Protein AF-A0A6V7KU45-F1 (afdb_monomer)

Organism: NCBI:txid1563983

Mean predicted aligned error: 15.0 Å

Solvent-accessible surface area (backbone atoms only — not comparable to full-atom values): 8700 Å² total; per-residue (Å²): 113,47,74,54,80,94,68,25,30,38,38,69,45,82,46,69,47,96,77,41,29,55,30,39,32,36,22,37,78,39,65,92,66,68,37,32,36,28,37,57,49,32,78,54,80,72,40,79,59,38,73,55,72,45,77,41,66,47,41,44,41,39,65,83,59,58,53,66,49,76,45,65,54,66,65,60,50,53,52,46,30,74,70,52,81,65,79,45,77,44,71,43,74,48,56,51,68,69,58,48,47,47,63,76,49,59,57,82,61,77,54,72,59,72,66,57,57,54,51,48,53,50,52,53,54,52,51,51,52,52,53,50,51,52,51,53,52,52,52,49,52,50,51,52,53,51,52,60,63,73,69,60,131

Nearest PDB structures (foldseek):
  6leg-assembly1_D  TM=4.278E-01  e=8.233E-01  Escherichia coli
  1e5c-assembly1_A  TM=5.387E-01  e=5.369E+00  Cellulomonas fimi
  1e07-assembly1_A  TM=4.168E-01  e=3.818E+00  Homo sapiens

Sequence (153 aa):
RLSYGNVTHVNISVTVNEDNRAILGVALDHSDSDYYGCDAGCLDSPVPLSQTYTNFPVKLTQPLTAILYITSDHQHMQDLRNALHVHAVDEAPAHDHHLMALHKHGHQLGGLPTLFWVSICFLIVIFHMFLCKLIFTEYRDHQDRQRGRYMKP

Secondary structure (DSSP, 8-state):
-EEETTTEEEEEEEEE-TTS-EEEEEEEEE-SS--EEEETTT-SPPEEP-SSPEEEE-EEEES---SEEEES-HHHHHHHHHH----EEEEPPPPPHHHHHHHHTTTTT-SS-HHHHHHHHHHHHHHHHHHHHHHHHHHHHHHHHHHHHHT--

pLDDT: mean 78.95, std 13.47, range [47.53, 96.38]

Structure (mmCIF, N/CA/C/O backbone):
data_AF-A0A6V7KU45-F1
#
_entry.id   AF-A0A6V7KU45-F1
#
l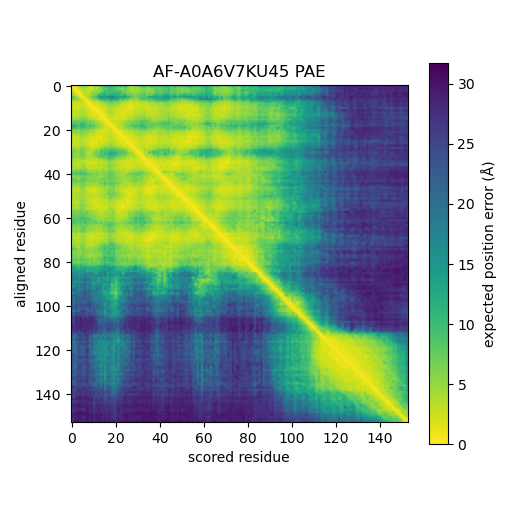oop_
_atom_site.group_PDB
_atom_site.id
_atom_site.type_symbol
_atom_site.label_atom_id
_atom_site.label_alt_id
_atom_site.label_comp_id
_atom_site.label_asym_id
_atom_site.label_entity_id
_atom_site.label_seq_id
_atom_site.pdbx_PDB_ins_code
_atom_site.Cartn_x
_atom_site.Cartn_y
_atom_site.Cartn_z
_atom_site.occupancy
_atom_site.B_iso_or_equiv
_atom_site.auth_seq_id
_atom_site.auth_comp_id
_atom_site.auth_asym_id
_atom_site.auth_atom_id
_atom_site.pdbx_PDB_model_num
ATOM 1 N N . ARG A 1 1 ? 0.475 9.993 -7.104 1.00 70.50 1 ARG A N 1
ATOM 2 C CA . ARG A 1 1 ? 1.323 10.444 -8.231 1.00 70.50 1 ARG A CA 1
ATOM 3 C C . ARG A 1 1 ? 2.728 10.690 -7.710 1.00 70.50 1 ARG A C 1
ATOM 5 O O . ARG A 1 1 ? 2.889 11.478 -6.788 1.00 70.50 1 ARG A O 1
ATOM 12 N N . LEU A 1 2 ? 3.702 9.974 -8.254 1.00 81.00 2 LEU A N 1
ATOM 13 C CA . LEU A 1 2 ? 5.124 10.144 -7.986 1.00 81.00 2 LEU A CA 1
ATOM 14 C C . LEU A 1 2 ? 5.749 10.850 -9.190 1.00 81.00 2 LEU A C 1
ATOM 16 O O . LEU A 1 2 ? 5.418 10.528 -10.330 1.00 81.00 2 LEU A O 1
ATOM 20 N N . SER A 1 3 ? 6.624 11.816 -8.939 1.00 81.81 3 SER A N 1
ATOM 21 C CA . SER A 1 3 ? 7.432 12.441 -9.987 1.00 81.81 3 SER A CA 1
ATOM 22 C C . SER A 1 3 ? 8.803 11.778 -9.994 1.00 81.81 3 SER A C 1
ATOM 24 O O . SER A 1 3 ? 9.483 11.765 -8.968 1.00 81.81 3 SER A O 1
ATOM 26 N N . TYR A 1 4 ? 9.181 11.203 -11.130 1.00 78.31 4 TYR A N 1
ATOM 27 C CA . TYR A 1 4 ? 10.480 10.587 -11.355 1.00 78.31 4 TYR A CA 1
ATOM 28 C C . TYR A 1 4 ? 11.290 11.493 -12.286 1.00 78.31 4 TYR A C 1
ATOM 30 O O . TYR A 1 4 ? 10.969 11.661 -13.461 1.00 78.31 4 TYR A O 1
ATOM 38 N N . GLY A 1 5 ? 12.317 12.139 -11.736 1.00 74.25 5 GLY A N 1
ATOM 39 C CA . GLY A 1 5 ? 13.028 13.201 -12.442 1.00 74.25 5 GLY A CA 1
ATOM 40 C C . GLY A 1 5 ? 12.145 14.431 -12.681 1.00 74.25 5 GLY A C 1
ATOM 41 O O . GLY A 1 5 ? 11.265 14.745 -11.879 1.00 74.25 5 GLY A O 1
ATOM 42 N N . ASN A 1 6 ? 12.409 15.146 -13.776 1.00 71.81 6 ASN A N 1
ATOM 43 C CA . ASN A 1 6 ? 11.769 16.434 -14.065 1.00 71.81 6 ASN A CA 1
ATOM 44 C C . ASN A 1 6 ? 10.524 16.322 -14.965 1.00 71.81 6 ASN A C 1
ATOM 46 O O . ASN A 1 6 ? 9.762 17.278 -15.064 1.00 71.81 6 ASN A O 1
ATOM 50 N N . VAL A 1 7 ? 10.334 15.181 -15.643 1.00 80.62 7 VAL A N 1
ATOM 51 C CA . VAL A 1 7 ? 9.370 15.043 -16.755 1.00 80.62 7 VAL A CA 1
ATOM 52 C C . VAL A 1 7 ? 8.455 13.826 -16.601 1.00 80.62 7 VAL A C 1
ATOM 54 O O . VAL A 1 7 ? 7.318 13.847 -17.081 1.00 80.62 7 VAL A O 1
ATOM 57 N N . THR A 1 8 ? 8.917 12.778 -15.914 1.00 84.81 8 THR A N 1
ATOM 58 C CA . THR A 1 8 ? 8.166 11.528 -15.804 1.00 84.81 8 THR A CA 1
ATOM 59 C C . THR A 1 8 ? 7.266 11.532 -14.577 1.00 84.81 8 THR A C 1
ATOM 61 O O . THR A 1 8 ? 7.695 11.779 -13.448 1.00 84.81 8 THR A O 1
ATOM 64 N N . HIS A 1 9 ? 5.994 11.215 -14.790 1.00 89.56 9 HIS A N 1
ATOM 65 C CA . HIS A 1 9 ? 5.003 11.078 -13.737 1.00 89.56 9 HIS A CA 1
ATOM 66 C C . HIS A 1 9 ? 4.422 9.674 -13.736 1.00 89.56 9 HIS A C 1
ATOM 68 O O . HIS A 1 9 ? 3.840 9.223 -14.720 1.00 89.56 9 HIS A O 1
ATOM 74 N N . VAL A 1 10 ? 4.534 9.011 -12.591 1.00 90.12 10 VAL A N 1
ATOM 75 C CA . VAL A 1 10 ? 4.027 7.658 -12.381 1.00 90.12 10 VAL A CA 1
ATOM 76 C C . VAL A 1 10 ? 2.838 7.721 -11.435 1.00 90.12 10 VAL A C 1
ATOM 78 O O . VAL A 1 10 ? 2.888 8.339 -10.364 1.00 90.12 10 VAL A O 1
ATOM 81 N N . ASN A 1 11 ? 1.745 7.076 -11.815 1.00 92.19 11 ASN A N 1
ATOM 82 C CA . ASN A 1 11 ? 0.605 6.870 -10.948 1.00 92.19 11 ASN A CA 1
ATOM 83 C C . ASN A 1 11 ? 0.628 5.448 -10.397 1.00 92.19 11 ASN A C 1
ATOM 85 O O . ASN A 1 11 ? 0.742 4.485 -11.149 1.00 92.19 11 ASN A O 1
ATOM 89 N N . ILE A 1 12 ? 0.528 5.332 -9.076 1.00 90.44 12 ILE A N 1
ATOM 90 C CA . ILE A 1 12 ? 0.548 4.051 -8.376 1.00 90.44 12 ILE A CA 1
ATOM 91 C C . ILE A 1 12 ? -0.694 3.997 -7.503 1.00 90.44 12 ILE A C 1
ATOM 93 O O . ILE A 1 12 ? -0.923 4.888 -6.684 1.00 90.44 12 ILE A O 1
ATOM 97 N N . SER A 1 13 ? -1.491 2.956 -7.694 1.00 90.94 13 SER A N 1
ATOM 98 C CA . SER A 1 13 ? -2.671 2.648 -6.897 1.00 90.94 13 SER A CA 1
ATOM 99 C C . SER A 1 13 ? -2.482 1.301 -6.223 1.00 90.94 13 SER A C 1
ATOM 101 O O . SER A 1 13 ? -2.121 0.332 -6.883 1.00 90.94 13 SER A O 1
ATOM 103 N N . VAL A 1 14 ? -2.772 1.217 -4.930 1.00 89.12 14 VAL A N 1
ATOM 104 C CA . VAL A 1 14 ? -2.803 -0.060 -4.213 1.00 89.12 14 VAL A CA 1
ATOM 105 C C . VAL A 1 14 ? -4.261 -0.456 -4.050 1.00 89.12 14 VAL A C 1
ATOM 107 O O . VAL A 1 14 ? -5.049 0.298 -3.481 1.00 89.12 14 VAL A O 1
ATOM 110 N N . THR A 1 15 ? -4.623 -1.621 -4.573 1.00 87.75 15 THR A N 1
ATOM 111 C CA . THR A 1 15 ? -5.969 -2.187 -4.449 1.00 87.75 15 THR A CA 1
ATOM 112 C C . THR A 1 15 ? -5.887 -3.570 -3.828 1.00 87.75 15 THR A C 1
ATOM 114 O O . THR A 1 15 ? -4.832 -4.198 -3.819 1.00 87.75 15 THR A O 1
ATOM 117 N N . VAL A 1 16 ? -6.990 -4.027 -3.252 1.00 84.94 16 VAL A N 1
ATOM 118 C CA . VAL A 1 16 ? -7.096 -5.372 -2.690 1.00 84.94 16 VAL A CA 1
ATOM 119 C C . VAL A 1 16 ? -8.017 -6.172 -3.599 1.00 84.94 16 VAL A C 1
ATOM 121 O O . VAL A 1 16 ? -9.126 -5.718 -3.878 1.00 84.94 16 VAL A O 1
ATOM 124 N N . ASN A 1 17 ? -7.542 -7.321 -4.073 1.00 81.38 17 ASN A N 1
ATOM 125 C CA . ASN A 1 17 ? -8.313 -8.212 -4.934 1.00 81.38 17 ASN A CA 1
ATOM 126 C C . ASN A 1 17 ? -9.384 -8.988 -4.151 1.00 81.38 17 ASN A C 1
ATOM 128 O O . ASN A 1 17 ? -9.388 -8.983 -2.920 1.00 81.38 17 ASN A O 1
ATOM 132 N N . GLU A 1 18 ? -10.243 -9.714 -4.867 1.00 79.69 18 GLU A N 1
ATOM 133 C CA . GLU A 1 18 ? -11.259 -10.614 -4.300 1.00 79.69 18 GLU A CA 1
ATOM 134 C C . GLU A 1 18 ? -10.659 -11.659 -3.342 1.00 79.69 18 GLU A C 1
ATOM 136 O O . GLU A 1 18 ? -11.261 -11.971 -2.318 1.00 79.69 18 GLU A O 1
ATOM 141 N N . ASP A 1 19 ? -9.424 -12.100 -3.601 1.00 78.31 19 ASP A N 1
ATOM 142 C CA . ASP A 1 19 ? -8.674 -13.037 -2.750 1.00 78.31 19 ASP A CA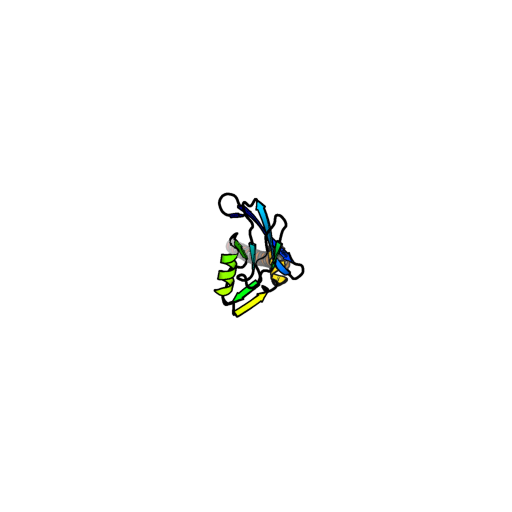 1
ATOM 143 C C . ASP A 1 19 ? -8.019 -12.387 -1.521 1.00 78.31 19 ASP A C 1
ATOM 145 O O . ASP A 1 19 ? -7.123 -12.969 -0.907 1.00 78.31 19 ASP A O 1
ATOM 149 N N . ASN A 1 20 ? -8.393 -11.155 -1.164 1.00 74.94 20 ASN A N 1
ATOM 150 C CA . ASN A 1 20 ? -7.796 -10.425 -0.044 1.00 74.94 20 ASN A CA 1
ATOM 151 C C . ASN A 1 20 ? -6.272 -10.191 -0.178 1.00 74.94 20 ASN A C 1
ATOM 153 O O . ASN A 1 20 ? -5.554 -10.003 0.812 1.00 74.94 20 ASN A O 1
ATOM 157 N N . ARG A 1 21 ? -5.762 -10.160 -1.411 1.00 80.06 21 ARG A N 1
ATOM 158 C CA . ARG A 1 21 ? -4.349 -9.893 -1.713 1.00 80.06 21 ARG A CA 1
ATOM 159 C C . ARG A 1 21 ? -4.159 -8.480 -2.231 1.00 80.06 21 ARG A C 1
ATOM 161 O O . ARG A 1 21 ? -4.987 -7.972 -2.984 1.00 80.06 21 ARG A O 1
ATOM 168 N N . ALA A 1 22 ? -3.065 -7.847 -1.827 1.00 84.81 22 ALA A N 1
ATOM 169 C CA . ALA A 1 22 ? -2.714 -6.521 -2.307 1.00 84.81 22 ALA A CA 1
ATOM 170 C C . ALA A 1 22 ? -2.139 -6.599 -3.731 1.00 84.81 22 ALA A C 1
ATOM 172 O O . ALA A 1 22 ? -1.258 -7.410 -4.017 1.00 84.81 22 ALA A O 1
ATOM 173 N N . ILE A 1 23 ? -2.634 -5.727 -4.604 1.00 89.12 23 ILE A N 1
ATOM 174 C CA . ILE A 1 23 ? -2.191 -5.542 -5.985 1.00 89.12 23 ILE A CA 1
ATOM 175 C C . ILE A 1 23 ? -1.769 -4.084 -6.159 1.00 89.12 23 ILE A C 1
ATOM 177 O O . ILE A 1 23 ? -2.491 -3.163 -5.760 1.00 89.12 23 ILE A O 1
ATOM 181 N N . LEU A 1 24 ? -0.610 -3.867 -6.779 1.00 90.94 24 LEU A N 1
ATOM 182 C CA . LEU A 1 24 ? -0.151 -2.547 -7.197 1.00 90.94 24 LEU A CA 1
ATOM 183 C C . LEU A 1 24 ? -0.505 -2.336 -8.665 1.00 90.94 24 LEU A C 1
ATOM 185 O O . LEU A 1 24 ? 0.046 -2.993 -9.539 1.00 90.94 24 LEU A O 1
ATOM 189 N N . GLY A 1 25 ? -1.388 -1.385 -8.934 1.00 92.25 25 GLY A N 1
ATOM 190 C CA . GLY A 1 25 ? -1.617 -0.854 -10.271 1.00 92.25 25 GLY A CA 1
ATOM 191 C C . GLY A 1 25 ? -0.650 0.291 -10.547 1.00 92.25 25 GLY A C 1
ATOM 192 O O . GLY A 1 25 ? -0.595 1.251 -9.777 1.00 92.25 25 GLY A O 1
ATOM 193 N N . VAL A 1 26 ? 0.086 0.212 -11.651 1.00 93.44 26 VAL A N 1
ATOM 194 C CA . VAL A 1 26 ? 1.066 1.219 -12.075 1.00 93.44 26 VAL A CA 1
ATOM 195 C C . VAL A 1 26 ? 0.715 1.712 -13.472 1.00 93.44 26 VAL A C 1
ATOM 197 O O . VAL A 1 26 ? 0.534 0.905 -14.379 1.00 93.44 26 VAL A O 1
ATOM 200 N N . ALA A 1 27 ? 0.644 3.026 -13.654 1.00 92.94 27 ALA A N 1
ATOM 201 C CA . ALA A 1 27 ? 0.445 3.665 -14.952 1.00 92.94 27 ALA A CA 1
ATOM 202 C C . ALA A 1 27 ? 1.401 4.852 -15.114 1.00 92.94 27 ALA A C 1
ATOM 204 O O . ALA A 1 27 ? 1.680 5.572 -14.152 1.00 92.94 27 ALA A O 1
ATOM 205 N N . LEU A 1 28 ? 1.887 5.076 -16.331 1.00 92.00 28 LEU A N 1
ATOM 206 C CA . LEU A 1 28 ? 2.634 6.277 -16.696 1.00 92.00 28 LEU A CA 1
ATOM 207 C C . LEU A 1 28 ? 1.648 7.362 -17.112 1.00 92.00 28 LEU A C 1
ATOM 209 O O . LEU A 1 28 ? 0.865 7.172 -18.027 1.00 92.00 28 LEU A O 1
ATOM 213 N N . ASP A 1 29 ? 1.678 8.507 -16.451 1.00 86.44 29 ASP A N 1
ATOM 214 C CA . ASP A 1 29 ? 0.828 9.640 -16.828 1.00 86.44 29 ASP A CA 1
ATOM 215 C C . ASP A 1 29 ? 1.503 10.454 -17.944 1.00 86.44 29 ASP A C 1
ATOM 217 O O . ASP A 1 29 ? 0.918 10.767 -18.975 1.00 86.44 29 ASP A O 1
ATOM 221 N N . HIS A 1 30 ? 2.798 10.717 -17.776 1.00 83.19 30 HIS A N 1
ATOM 222 C CA . HIS A 1 30 ? 3.647 11.352 -18.776 1.00 83.19 30 HIS A CA 1
ATOM 223 C C . HIS A 1 30 ? 5.051 10.760 -18.656 1.00 83.19 30 HIS A C 1
ATOM 225 O O . HIS A 1 30 ? 5.543 10.616 -17.535 1.00 83.19 30 HIS A O 1
ATOM 231 N N . SER A 1 31 ? 5.691 10.415 -19.771 1.00 83.75 31 SER A N 1
ATOM 232 C CA . SER A 1 31 ? 7.066 9.908 -19.799 1.00 83.75 31 SER A CA 1
ATOM 233 C C . SER A 1 31 ? 7.810 10.422 -21.029 1.00 83.75 31 SER A C 1
ATOM 235 O O . SER A 1 31 ? 7.214 10.678 -22.072 1.00 83.75 31 SER A O 1
ATOM 237 N N . ASP A 1 32 ? 9.120 10.603 -20.887 1.00 85.81 32 ASP A N 1
ATOM 238 C CA . ASP A 1 32 ? 10.040 10.981 -21.969 1.00 85.81 32 ASP A CA 1
ATOM 239 C C . ASP A 1 32 ? 10.685 9.766 -22.664 1.00 85.81 32 ASP A C 1
ATOM 241 O O . ASP A 1 32 ? 11.329 9.903 -23.703 1.00 85.81 32 ASP A O 1
ATOM 245 N N . SER A 1 33 ? 10.519 8.584 -22.074 1.00 85.94 33 SER A N 1
ATOM 246 C CA . SER A 1 33 ? 11.163 7.330 -22.445 1.00 85.94 33 SER A CA 1
ATOM 247 C C . SER A 1 33 ? 10.274 6.135 -22.088 1.00 85.94 33 SER A C 1
ATOM 249 O O . SER A 1 33 ? 9.257 6.280 -21.395 1.00 85.94 33 SER A O 1
ATOM 251 N N . ASP A 1 34 ? 10.655 4.956 -22.579 1.00 89.31 34 ASP A N 1
ATOM 252 C CA . ASP A 1 34 ? 10.013 3.693 -22.226 1.00 89.31 34 ASP A CA 1
ATOM 253 C C . ASP A 1 34 ? 10.461 3.258 -20.828 1.00 89.31 34 ASP A C 1
ATOM 255 O O . ASP A 1 34 ? 11.657 3.146 -20.552 1.00 89.31 34 ASP A O 1
ATOM 259 N N . TYR A 1 35 ? 9.497 3.000 -19.945 1.00 90.88 35 TYR A N 1
ATOM 260 C CA . TYR A 1 35 ? 9.754 2.500 -18.596 1.00 90.88 35 TYR A CA 1
ATOM 261 C C . TYR A 1 35 ? 9.300 1.057 -18.460 1.00 90.88 35 TYR A C 1
ATOM 263 O O . TYR A 1 35 ? 8.291 0.641 -19.028 1.00 90.88 35 TYR A O 1
ATOM 271 N N . TYR A 1 36 ? 10.015 0.320 -17.625 1.00 91.62 36 TYR A N 1
ATOM 272 C CA . TYR A 1 36 ? 9.746 -1.070 -17.312 1.00 91.62 36 TYR A CA 1
ATOM 273 C C . TYR A 1 36 ? 9.516 -1.210 -15.814 1.00 91.62 36 TYR A C 1
ATOM 275 O O . TYR A 1 36 ? 10.086 -0.464 -15.013 1.00 91.62 36 TYR A O 1
ATOM 283 N N . GLY A 1 37 ? 8.659 -2.157 -15.445 1.00 91.62 37 GLY A N 1
ATOM 284 C CA . GLY A 1 37 ? 8.314 -2.496 -14.071 1.00 91.62 37 GLY A CA 1
ATOM 285 C C . GLY A 1 37 ? 8.523 -3.983 -13.801 1.00 91.62 37 GLY A C 1
ATOM 286 O O . GLY A 1 37 ? 8.271 -4.813 -14.672 1.00 91.62 37 GLY A O 1
ATOM 287 N N . CYS A 1 38 ? 8.968 -4.326 -12.597 1.00 88.88 38 CYS A N 1
ATOM 288 C CA . CYS A 1 38 ? 9.041 -5.710 -12.131 1.00 88.88 38 CYS A CA 1
ATOM 289 C C . CYS A 1 38 ? 8.726 -5.787 -10.627 1.00 88.88 38 CYS A C 1
ATOM 291 O O . CYS A 1 38 ? 9.013 -4.853 -9.871 1.00 88.88 38 CYS A O 1
ATOM 293 N N . ASP A 1 39 ? 8.164 -6.903 -10.182 1.00 89.38 39 ASP A N 1
ATOM 294 C CA . ASP A 1 39 ? 7.929 -7.244 -8.778 1.00 89.38 39 ASP A CA 1
ATOM 295 C C . ASP A 1 39 ? 8.996 -8.219 -8.242 1.00 89.38 39 ASP A C 1
ATOM 297 O O . ASP A 1 39 ? 9.823 -8.743 -8.991 1.00 89.38 39 ASP A O 1
ATOM 301 N N . ALA A 1 40 ? 9.011 -8.434 -6.920 1.00 83.44 40 ALA A N 1
ATOM 302 C CA . ALA A 1 40 ? 9.830 -9.456 -6.245 1.00 83.44 40 ALA A CA 1
ATOM 303 C C . ALA A 1 40 ? 11.330 -9.469 -6.616 1.00 83.44 40 ALA A C 1
ATOM 305 O O . ALA A 1 40 ? 11.939 -10.531 -6.726 1.00 83.44 40 ALA A O 1
ATOM 306 N N . GLY A 1 41 ? 11.934 -8.297 -6.838 1.00 80.06 41 GLY A N 1
ATOM 307 C CA . GLY A 1 41 ? 13.347 -8.203 -7.226 1.00 80.06 41 GLY A CA 1
ATOM 308 C C . GLY A 1 41 ? 13.651 -8.600 -8.680 1.00 80.06 41 GLY A C 1
ATOM 309 O O . GLY A 1 41 ? 14.776 -8.999 -8.959 1.00 80.06 41 GLY A O 1
ATOM 310 N N . CYS A 1 42 ? 12.685 -8.479 -9.601 1.00 84.50 42 CYS A N 1
ATOM 311 C CA . CYS A 1 42 ? 12.831 -8.807 -11.031 1.00 84.50 42 CYS A CA 1
ATOM 312 C C . CYS A 1 42 ? 13.142 -10.288 -11.313 1.00 84.50 42 CYS A C 1
ATOM 314 O O . CYS A 1 42 ? 13.896 -10.610 -12.233 1.00 84.50 42 CYS A O 1
ATOM 316 N N . LEU A 1 43 ? 12.567 -11.212 -10.539 1.00 79.12 43 LEU A N 1
ATOM 317 C CA . LEU A 1 43 ? 12.677 -12.646 -10.841 1.00 79.12 43 LEU A CA 1
ATOM 318 C C . LEU A 1 43 ? 11.995 -13.008 -12.163 1.00 79.12 43 LEU A C 1
ATOM 320 O O . LEU A 1 43 ? 12.540 -13.788 -12.955 1.00 79.12 43 LEU A O 1
ATOM 324 N N . ASP A 1 44 ? 10.838 -12.390 -12.393 1.00 82.06 44 ASP A N 1
ATOM 325 C CA . ASP A 1 44 ? 10.096 -12.421 -13.644 1.00 82.06 44 ASP A CA 1
ATOM 326 C C . ASP A 1 44 ? 10.627 -11.347 -14.608 1.00 82.06 44 ASP A C 1
ATOM 328 O O . ASP A 1 44 ? 11.242 -10.355 -14.202 1.00 82.06 44 ASP A O 1
ATOM 332 N N . SER A 1 45 ? 10.425 -11.557 -15.911 1.00 83.50 45 SER A N 1
ATOM 333 C CA . SER A 1 45 ? 10.899 -10.615 -16.929 1.00 83.50 45 SER A CA 1
ATOM 334 C C . SER A 1 45 ? 10.261 -9.229 -16.750 1.00 83.50 45 SER A C 1
ATOM 336 O O . SER A 1 45 ? 9.058 -9.157 -16.489 1.00 83.50 45 SER A O 1
ATOM 338 N N . PRO A 1 46 ? 11.023 -8.133 -16.945 1.00 88.38 46 PRO A N 1
ATOM 339 C CA . PRO A 1 46 ? 10.484 -6.781 -16.868 1.00 88.38 46 PRO A CA 1
ATOM 340 C C . PRO A 1 46 ? 9.291 -6.581 -17.805 1.00 88.38 46 PRO A C 1
ATOM 342 O O . PRO A 1 46 ? 9.326 -6.979 -18.972 1.00 88.38 46 PRO A O 1
ATOM 345 N N . VAL A 1 47 ? 8.244 -5.933 -17.300 1.00 91.06 47 VAL A N 1
ATOM 346 C CA . VAL A 1 47 ? 7.021 -5.639 -18.050 1.00 91.06 47 VAL A CA 1
ATOM 347 C C . VAL A 1 47 ? 7.044 -4.172 -18.486 1.00 91.06 47 VAL A C 1
ATOM 349 O O . VAL A 1 47 ? 7.262 -3.302 -17.638 1.00 91.06 47 VAL A O 1
ATOM 352 N N . PRO A 1 48 ? 6.825 -3.857 -19.776 1.00 91.62 48 PRO A N 1
ATOM 353 C CA . PRO A 1 48 ? 6.757 -2.474 -20.235 1.00 91.62 48 PRO A CA 1
ATOM 354 C C . PRO A 1 48 ? 5.532 -1.769 -19.645 1.00 91.62 48 PRO A C 1
ATOM 356 O O . PRO A 1 48 ? 4.419 -2.297 -19.663 1.00 91.62 48 PRO A O 1
ATOM 359 N N . LEU A 1 49 ? 5.741 -0.563 -19.129 1.00 91.94 49 LEU A N 1
ATOM 360 C CA . LEU A 1 49 ? 4.690 0.273 -18.564 1.00 91.94 49 LEU A CA 1
ATOM 361 C C . LEU A 1 49 ? 4.086 1.171 -19.645 1.00 91.94 49 LEU A C 1
ATOM 363 O O . LEU A 1 49 ? 4.758 1.610 -20.575 1.00 91.94 49 LEU A O 1
ATOM 367 N N . SER A 1 50 ? 2.799 1.474 -19.502 1.00 91.31 50 SER A N 1
ATOM 368 C CA . SER A 1 50 ? 2.063 2.338 -20.425 1.00 91.31 50 SER A CA 1
ATOM 369 C C . SER A 1 50 ? 1.157 3.300 -19.658 1.00 91.31 50 SER A C 1
ATOM 371 O O . SER A 1 50 ? 1.128 3.297 -18.427 1.00 91.31 50 SER A O 1
ATOM 373 N N . GLN A 1 51 ? 0.378 4.103 -20.384 1.00 90.69 51 GLN A N 1
ATOM 374 C CA . GLN A 1 51 ? -0.667 4.943 -19.788 1.00 90.69 51 GLN A CA 1
ATOM 375 C C . GLN A 1 51 ? -1.824 4.137 -19.182 1.00 90.69 51 GLN A C 1
ATOM 377 O O . GLN A 1 51 ? -2.620 4.668 -18.411 1.00 90.69 51 GLN A O 1
ATOM 382 N N . THR A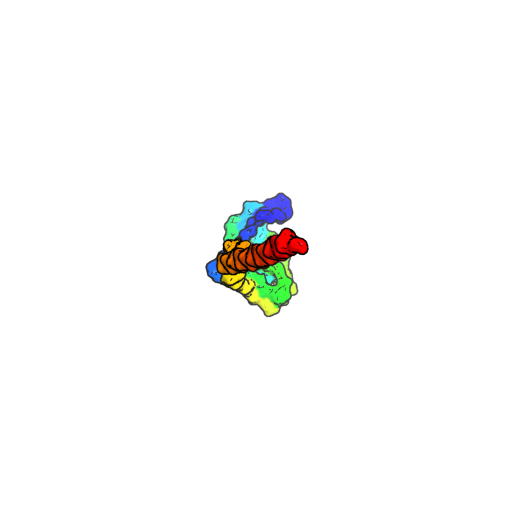 1 52 ? -1.910 2.844 -19.502 1.00 91.69 52 THR A N 1
ATOM 383 C CA . THR A 1 52 ? -2.878 1.932 -18.893 1.00 91.69 52 THR A CA 1
ATOM 384 C C . THR A 1 52 ? -2.279 1.282 -17.651 1.00 91.69 52 THR A C 1
ATOM 386 O O . THR A 1 52 ? -1.108 0.898 -17.637 1.00 91.69 52 THR A O 1
ATOM 389 N N . TYR A 1 53 ? -3.104 1.121 -16.616 1.00 90.94 53 TYR A N 1
ATOM 390 C CA . TYR A 1 53 ? -2.710 0.450 -15.383 1.00 90.94 53 TYR A CA 1
ATOM 391 C C . TYR A 1 53 ? -2.270 -0.992 -15.636 1.00 90.94 53 TYR A C 1
ATOM 393 O O . TYR A 1 53 ? -3.044 -1.825 -16.104 1.00 90.94 53 TYR A O 1
ATOM 401 N N . THR A 1 54 ? -1.024 -1.271 -15.273 1.00 91.88 54 THR A N 1
ATOM 402 C CA . THR A 1 54 ? -0.436 -2.608 -15.230 1.00 91.88 54 THR A CA 1
ATOM 403 C C . THR A 1 54 ? -0.406 -3.075 -13.783 1.00 91.88 54 THR A C 1
ATOM 405 O O . THR A 1 54 ? 0.064 -2.349 -12.906 1.00 91.88 54 THR A O 1
ATOM 408 N N . ASN A 1 55 ? -0.942 -4.266 -13.527 1.00 91.69 55 ASN A N 1
ATOM 409 C CA . ASN A 1 55 ? -1.106 -4.797 -12.180 1.00 91.69 55 ASN A CA 1
ATOM 410 C C . ASN A 1 55 ? 0.041 -5.740 -11.817 1.00 91.69 55 ASN A C 1
ATOM 412 O O . ASN A 1 55 ? 0.281 -6.720 -12.517 1.00 91.69 55 ASN A O 1
ATOM 416 N N . PHE A 1 56 ? 0.689 -5.468 -10.689 1.00 89.88 56 PHE A N 1
ATOM 417 C CA . PHE A 1 56 ? 1.748 -6.286 -10.111 1.00 89.88 56 PHE A CA 1
ATOM 418 C C . PHE A 1 56 ? 1.291 -6.849 -8.757 1.00 89.88 56 PHE A C 1
ATOM 420 O O . PHE A 1 56 ? 0.832 -6.080 -7.900 1.00 89.88 56 PHE A O 1
ATOM 427 N N . PRO A 1 57 ? 1.382 -8.170 -8.533 1.00 86.81 57 PRO A N 1
ATOM 428 C CA . PRO A 1 57 ? 1.056 -8.764 -7.241 1.00 86.81 57 PRO A CA 1
ATOM 429 C C . PRO A 1 57 ? 2.109 -8.392 -6.186 1.00 86.81 57 PRO A C 1
ATOM 431 O O . PRO A 1 57 ? 3.305 -8.347 -6.467 1.00 86.81 57 PRO A O 1
ATOM 434 N N . VAL A 1 58 ? 1.682 -8.152 -4.943 1.00 84.94 58 VAL A N 1
ATOM 435 C CA . VAL A 1 58 ? 2.623 -7.980 -3.825 1.00 84.94 58 VAL A CA 1
ATOM 436 C C . VAL A 1 58 ? 3.149 -9.346 -3.396 1.00 84.94 58 VAL A C 1
ATOM 438 O O . VAL A 1 58 ? 2.392 -10.190 -2.916 1.00 84.94 58 VAL A O 1
ATOM 441 N N . LYS A 1 59 ? 4.458 -9.553 -3.526 1.00 82.62 59 LYS A N 1
ATOM 442 C CA . LYS A 1 59 ? 5.161 -10.767 -3.091 1.00 82.62 59 LYS A CA 1
ATOM 443 C C . LYS A 1 59 ? 6.131 -10.442 -1.949 1.00 82.62 59 LYS A C 1
ATOM 445 O O . LYS A 1 59 ? 6.674 -9.339 -1.883 1.00 82.62 59 LYS A O 1
ATOM 450 N N . LEU A 1 60 ? 6.342 -11.401 -1.051 1.00 79.00 60 LEU A N 1
ATOM 451 C CA . LEU A 1 60 ? 7.356 -11.364 0.000 1.00 79.00 60 LEU A CA 1
ATOM 452 C C . LEU A 1 60 ? 8.526 -12.260 -0.405 1.00 79.00 60 LEU A C 1
ATOM 454 O O . LEU A 1 60 ? 8.355 -13.441 -0.696 1.00 79.00 60 LEU A O 1
ATOM 458 N N . THR A 1 61 ? 9.726 -11.693 -0.408 1.00 79.56 61 THR A N 1
ATOM 459 C CA . THR A 1 61 ? 10.950 -12.395 -0.801 1.00 79.56 61 THR A CA 1
ATOM 460 C C . THR A 1 61 ? 11.860 -12.643 0.397 1.00 79.56 61 THR A C 1
ATOM 462 O O . THR A 1 61 ? 11.878 -11.867 1.359 1.00 79.56 61 THR A O 1
ATOM 465 N N . GLN A 1 62 ? 12.667 -13.703 0.321 1.00 75.19 62 GLN A N 1
ATOM 466 C CA . GLN A 1 62 ? 13.785 -13.949 1.233 1.00 75.19 62 GLN A CA 1
ATOM 467 C C . GLN A 1 62 ? 15.103 -14.043 0.442 1.00 75.19 62 GLN A C 1
ATOM 469 O O . GLN A 1 62 ? 15.263 -14.984 -0.340 1.00 75.19 62 GLN A O 1
ATOM 474 N N . PRO A 1 63 ? 16.062 -13.111 0.629 1.00 78.56 63 PRO A N 1
ATOM 475 C CA . PRO A 1 63 ? 16.032 -11.950 1.532 1.00 78.56 63 PRO A CA 1
ATOM 476 C C . PRO A 1 63 ? 15.020 -10.871 1.097 1.00 78.56 63 PRO A C 1
ATOM 478 O O . PRO A 1 63 ? 14.510 -10.899 -0.022 1.00 78.56 63 PRO A O 1
ATOM 481 N N . LEU A 1 64 ? 14.717 -9.923 1.990 1.00 77.25 64 LEU A N 1
ATOM 482 C CA . LEU A 1 64 ? 13.743 -8.859 1.725 1.00 77.25 64 LEU A CA 1
ATOM 483 C C . LEU A 1 64 ? 14.226 -7.951 0.580 1.00 77.25 64 LEU A C 1
ATOM 485 O O . LEU A 1 64 ? 15.307 -7.368 0.671 1.00 77.25 64 LEU A O 1
ATOM 489 N N . THR A 1 65 ? 13.419 -7.807 -0.472 1.00 83.69 65 THR A N 1
ATOM 490 C CA . THR A 1 65 ? 13.710 -6.940 -1.626 1.00 83.69 65 THR A CA 1
ATOM 491 C C . THR A 1 65 ? 12.702 -5.807 -1.753 1.00 83.69 65 THR A C 1
ATOM 493 O O . THR A 1 65 ? 11.699 -5.746 -1.041 1.00 83.69 65 THR A O 1
ATOM 496 N N . ALA A 1 66 ? 12.947 -4.902 -2.703 1.00 83.00 66 ALA A N 1
ATOM 497 C CA . ALA A 1 66 ? 11.932 -3.953 -3.133 1.00 83.00 66 ALA A CA 1
ATOM 498 C C . ALA A 1 66 ? 10.690 -4.695 -3.663 1.00 83.00 66 ALA A C 1
ATOM 500 O O . ALA A 1 66 ? 10.813 -5.689 -4.383 1.00 83.00 66 ALA A O 1
ATOM 501 N N . ILE A 1 67 ? 9.506 -4.190 -3.305 1.00 85.56 67 ILE A N 1
ATOM 502 C CA . ILE A 1 67 ? 8.208 -4.758 -3.710 1.00 85.56 67 ILE A CA 1
ATOM 503 C C . ILE A 1 67 ? 7.955 -4.521 -5.206 1.00 85.56 67 ILE A C 1
ATOM 505 O O . ILE A 1 67 ? 7.404 -5.382 -5.883 1.00 85.56 67 ILE A O 1
ATOM 509 N N . LEU A 1 68 ? 8.374 -3.360 -5.712 1.00 88.94 68 LEU A N 1
ATOM 510 C CA . LEU A 1 68 ? 8.213 -2.934 -7.097 1.00 88.94 68 LEU A CA 1
ATOM 511 C C . LEU A 1 68 ? 9.436 -2.110 -7.506 1.00 88.94 68 LEU A C 1
ATOM 513 O O . LEU A 1 68 ? 9.806 -1.166 -6.804 1.00 88.94 68 LEU A O 1
ATOM 517 N N . TYR A 1 69 ? 10.039 -2.451 -8.640 1.00 88.94 69 TYR A N 1
ATOM 518 C CA . TYR A 1 69 ? 11.142 -1.707 -9.240 1.00 88.94 69 TYR A CA 1
ATOM 519 C C . TYR A 1 69 ? 10.688 -1.121 -10.577 1.00 88.94 69 TYR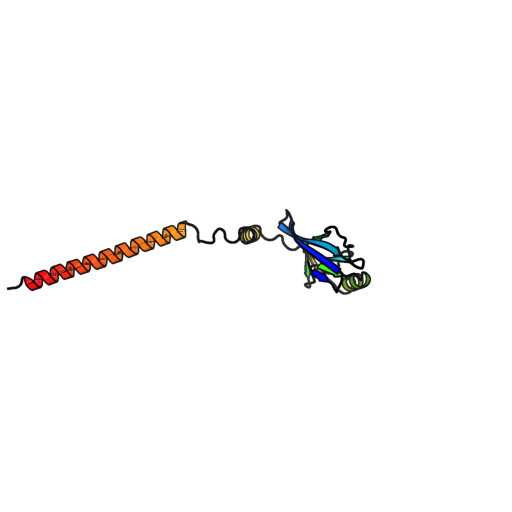 A C 1
ATOM 521 O O . TYR A 1 69 ? 10.077 -1.826 -11.375 1.00 88.94 69 TYR A O 1
ATOM 529 N N . ILE A 1 70 ? 10.966 0.165 -10.810 1.00 90.19 70 ILE A N 1
ATOM 530 C CA . ILE A 1 70 ? 10.626 0.873 -12.050 1.00 90.19 70 ILE A CA 1
ATOM 531 C C . ILE A 1 70 ? 11.869 1.610 -12.540 1.00 90.19 70 ILE A C 1
ATOM 533 O O . ILE A 1 70 ? 12.457 2.387 -11.788 1.00 90.19 70 ILE A O 1
ATOM 537 N N . THR A 1 71 ? 12.251 1.397 -13.796 1.00 88.94 71 THR A N 1
ATOM 538 C CA . THR A 1 71 ? 13.348 2.132 -14.441 1.00 88.94 71 THR A CA 1
ATOM 539 C C . THR A 1 71 ? 13.150 2.179 -15.955 1.00 88.94 71 THR A C 1
ATOM 541 O O . THR A 1 71 ? 12.416 1.364 -16.511 1.00 88.94 71 THR A O 1
ATOM 544 N N . SER A 1 72 ? 13.793 3.135 -16.622 1.00 88.94 72 SER A N 1
ATOM 545 C CA . SER A 1 72 ? 13.900 3.177 -18.085 1.00 88.94 72 SER A CA 1
ATOM 546 C C . SER A 1 72 ? 15.059 2.326 -18.621 1.00 88.94 72 SER A C 1
ATOM 548 O O . SER A 1 72 ? 15.089 1.993 -19.803 1.00 88.94 72 SER A O 1
ATOM 550 N N . ASP A 1 73 ? 16.001 1.925 -17.758 1.00 88.88 73 ASP A N 1
ATOM 551 C CA . ASP A 1 73 ? 17.135 1.079 -18.134 1.00 88.88 73 ASP A CA 1
ATOM 552 C C . ASP A 1 73 ? 16.804 -0.412 -17.970 1.00 88.88 73 ASP A C 1
ATOM 554 O O . ASP A 1 73 ? 16.881 -0.992 -16.882 1.00 88.88 73 ASP A O 1
ATOM 558 N N . HIS A 1 74 ? 16.452 -1.041 -19.089 1.00 85.88 74 HIS A N 1
ATOM 559 C CA . HIS A 1 74 ? 16.163 -2.469 -19.139 1.00 85.88 74 HIS A CA 1
ATOM 560 C C . HIS A 1 74 ? 17.388 -3.339 -18.812 1.00 85.88 74 HIS A C 1
ATOM 562 O O . HIS A 1 74 ? 17.240 -4.397 -18.199 1.00 85.88 74 HIS A O 1
ATOM 568 N N . GLN A 1 75 ? 18.598 -2.904 -19.181 1.00 86.00 75 GLN A N 1
ATOM 569 C CA . GLN A 1 75 ? 19.821 -3.662 -18.919 1.00 86.00 75 GLN A CA 1
ATOM 570 C C . GLN A 1 75 ? 20.112 -3.691 -17.418 1.00 86.00 75 GLN A C 1
ATOM 572 O O . GLN A 1 75 ? 20.376 -4.752 -16.856 1.00 86.00 75 GLN A O 1
ATOM 577 N N . HIS A 1 76 ? 19.942 -2.549 -16.748 1.00 85.31 76 HIS A N 1
ATOM 578 C CA . HIS A 1 76 ? 20.097 -2.457 -15.301 1.00 85.31 76 HIS A CA 1
ATOM 579 C C . HIS A 1 76 ? 19.164 -3.417 -14.546 1.00 85.31 76 HIS A C 1
ATOM 581 O O . HIS A 1 76 ? 19.590 -4.075 -13.597 1.00 85.31 76 HIS A O 1
ATOM 587 N N . MET A 1 77 ? 17.906 -3.561 -14.987 1.00 82.75 77 MET A N 1
ATOM 588 C CA . MET A 1 77 ? 16.976 -4.539 -14.402 1.00 82.75 77 MET A CA 1
ATOM 589 C C . MET A 1 77 ? 17.445 -5.986 -14.573 1.00 82.75 77 MET A C 1
ATOM 591 O O . MET A 1 77 ? 17.276 -6.797 -13.662 1.00 82.75 77 MET A O 1
ATOM 595 N N . GLN A 1 78 ? 18.035 -6.323 -15.721 1.00 82.94 78 GLN A N 1
ATOM 596 C CA . GLN A 1 78 ? 18.579 -7.663 -15.942 1.00 82.94 78 GLN A CA 1
ATOM 597 C C . GLN A 1 78 ? 19.788 -7.939 -15.049 1.00 82.94 78 GLN A C 1
ATOM 599 O O . GLN A 1 78 ? 19.915 -9.035 -14.505 1.00 82.94 78 GLN A O 1
ATOM 604 N N . ASP A 1 79 ? 20.647 -6.945 -14.849 1.00 84.38 79 ASP A N 1
ATOM 605 C CA . ASP A 1 79 ? 21.801 -7.075 -13.962 1.00 84.38 79 ASP A CA 1
ATOM 606 C C . ASP A 1 79 ? 21.361 -7.267 -12.504 1.00 84.38 79 ASP A C 1
ATOM 608 O O . ASP A 1 79 ? 21.888 -8.136 -11.807 1.00 84.38 79 ASP A O 1
ATOM 612 N N . LEU A 1 80 ? 20.338 -6.522 -12.063 1.00 78.50 80 LEU A N 1
ATOM 613 C CA . LEU A 1 80 ? 19.691 -6.696 -10.759 1.00 78.50 80 LEU A CA 1
ATOM 614 C C . LEU A 1 80 ? 19.184 -8.125 -10.571 1.00 78.50 80 LEU A C 1
ATOM 616 O O . LEU A 1 80 ? 19.511 -8.755 -9.569 1.00 78.50 80 LEU A O 1
ATOM 620 N N . ARG A 1 81 ? 18.459 -8.664 -11.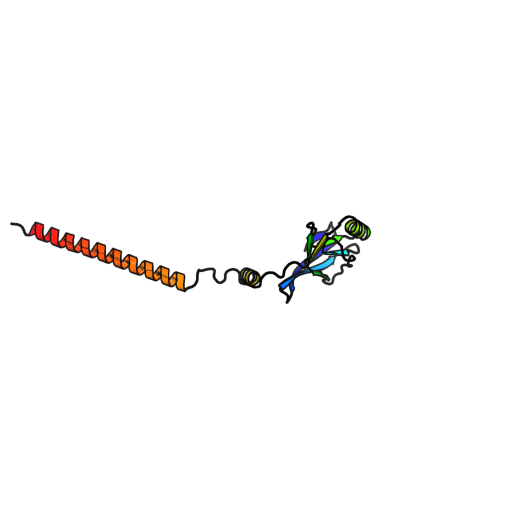553 1.00 77.81 81 ARG A N 1
ATOM 621 C CA . ARG A 1 81 ? 17.981 -10.051 -11.527 1.00 77.81 81 ARG A CA 1
ATOM 622 C C . ARG A 1 81 ? 19.117 -11.055 -11.321 1.00 77.81 81 ARG A C 1
ATOM 624 O O . ARG A 1 81 ? 18.977 -11.986 -10.537 1.00 77.81 81 ARG A O 1
ATOM 631 N N . ASN A 1 82 ? 20.237 -10.870 -12.017 1.00 77.94 82 ASN A N 1
ATOM 632 C CA . ASN A 1 82 ? 21.376 -11.788 -11.946 1.00 77.94 82 ASN A CA 1
ATOM 633 C C . ASN A 1 82 ? 22.161 -11.662 -10.630 1.00 77.94 82 ASN A C 1
ATOM 635 O O . ASN A 1 82 ? 22.755 -12.634 -10.166 1.00 77.94 82 ASN A O 1
ATOM 639 N N . ALA A 1 83 ? 22.183 -10.471 -10.029 1.00 78.56 83 ALA A N 1
ATOM 640 C CA . ALA A 1 83 ? 22.854 -10.231 -8.755 1.00 78.56 83 ALA A CA 1
ATOM 641 C C . ALA A 1 83 ? 22.042 -10.744 -7.555 1.00 78.56 83 ALA A C 1
ATOM 643 O O . ALA A 1 83 ? 22.609 -11.107 -6.519 1.00 78.56 83 ALA A O 1
ATOM 644 N N . LEU A 1 84 ? 20.714 -10.752 -7.676 1.00 71.88 84 LEU A N 1
ATOM 645 C CA . LEU A 1 84 ? 19.808 -10.904 -6.552 1.00 71.88 84 LEU A CA 1
ATOM 646 C C . LEU A 1 84 ? 19.292 -12.346 -6.451 1.00 71.88 84 LEU A C 1
ATOM 648 O O . LEU A 1 84 ? 18.262 -12.722 -7.000 1.00 71.88 84 LEU A O 1
ATOM 652 N N . HIS A 1 85 ? 20.035 -13.165 -5.705 1.00 67.69 85 HIS A N 1
ATOM 653 C CA . HIS A 1 85 ? 19.678 -14.553 -5.410 1.00 67.69 85 HIS A CA 1
ATOM 654 C C . HIS A 1 85 ? 18.569 -14.621 -4.353 1.00 67.69 85 HIS A C 1
ATOM 656 O O . HIS A 1 85 ? 18.824 -14.782 -3.158 1.00 67.69 85 HIS A O 1
ATOM 662 N N . VAL A 1 86 ? 17.320 -14.480 -4.792 1.00 63.47 86 VAL A N 1
ATOM 663 C CA . VAL A 1 86 ? 16.159 -14.728 -3.933 1.00 63.47 86 VAL A CA 1
ATOM 664 C C . VAL A 1 86 ? 15.984 -16.237 -3.763 1.00 63.47 86 VAL A C 1
ATOM 666 O O . VAL A 1 86 ? 15.854 -16.972 -4.737 1.00 63.47 86 VAL A O 1
ATOM 669 N N . HIS A 1 87 ? 15.991 -16.702 -2.516 1.00 59.91 87 HIS A N 1
ATOM 670 C CA . HIS A 1 87 ? 15.878 -18.122 -2.180 1.00 59.91 87 HIS A CA 1
ATOM 671 C C . HIS A 1 87 ? 14.425 -18.600 -2.093 1.00 59.91 87 HIS A C 1
ATOM 673 O O . HIS A 1 87 ? 14.151 -19.764 -2.376 1.00 59.91 87 HIS A O 1
ATOM 679 N N . ALA A 1 88 ? 13.505 -17.717 -1.703 1.00 60.44 88 ALA A N 1
ATOM 680 C CA . ALA A 1 88 ? 12.082 -18.017 -1.603 1.00 60.44 88 ALA A CA 1
ATOM 681 C C . ALA A 1 88 ? 11.246 -16.787 -1.966 1.00 60.44 88 ALA A C 1
ATOM 683 O O . ALA A 1 88 ? 11.577 -15.661 -1.581 1.00 60.44 88 ALA A O 1
ATOM 684 N N . VAL A 1 89 ? 10.164 -17.028 -2.702 1.00 63.97 89 VAL A N 1
ATOM 685 C CA . VAL A 1 89 ? 9.172 -16.030 -3.096 1.00 63.97 89 VAL A CA 1
ATOM 686 C C . VAL A 1 89 ? 7.826 -16.595 -2.713 1.00 63.97 89 VAL A C 1
ATOM 688 O O . VAL A 1 89 ? 7.331 -17.506 -3.371 1.00 63.97 89 VAL A O 1
ATOM 691 N N . ASP A 1 90 ? 7.250 -16.053 -1.655 1.00 65.38 90 ASP A N 1
ATOM 692 C CA . ASP A 1 90 ? 5.879 -16.362 -1.292 1.00 65.38 90 ASP A CA 1
ATOM 693 C C . ASP A 1 90 ? 5.012 -15.166 -1.671 1.00 65.38 90 ASP A C 1
ATOM 695 O O . ASP A 1 90 ? 5.367 -14.006 -1.436 1.00 65.38 90 ASP A O 1
ATOM 699 N N . GLU A 1 91 ? 3.858 -15.424 -2.284 1.00 58.44 91 GLU A N 1
ATOM 700 C CA . GLU A 1 91 ? 2.852 -14.376 -2.431 1.00 58.44 91 GLU A CA 1
ATOM 701 C C . GLU A 1 91 ? 2.529 -13.813 -1.052 1.00 58.44 91 GLU A C 1
ATOM 703 O O . GLU A 1 91 ? 2.340 -14.576 -0.098 1.00 58.44 91 GLU A O 1
ATOM 708 N N . ALA A 1 92 ? 2.457 -12.483 -0.938 1.00 59.22 92 ALA A N 1
ATOM 709 C CA . ALA A 1 92 ? 2.175 -11.880 0.351 1.00 59.22 92 ALA A CA 1
ATOM 710 C C . ALA A 1 92 ? 0.863 -12.468 0.897 1.00 59.22 92 ALA A C 1
ATOM 712 O O . ALA A 1 92 ? -0.118 -12.579 0.143 1.00 59.22 92 ALA A O 1
ATOM 713 N N . PRO A 1 93 ? 0.849 -12.897 2.173 1.00 57.78 93 PRO A N 1
ATOM 714 C CA . PRO A 1 93 ? -0.303 -13.556 2.754 1.00 57.78 93 PRO A CA 1
ATOM 715 C C . PRO A 1 93 ? -1.518 -12.647 2.586 1.00 57.78 93 PRO A C 1
ATOM 717 O O . PRO A 1 93 ? -1.442 -11.433 2.816 1.00 57.78 93 PRO A O 1
ATOM 720 N N . ALA A 1 94 ? -2.627 -13.238 2.137 1.00 60.78 94 ALA A N 1
ATOM 721 C CA . ALA A 1 94 ? -3.904 -12.547 2.103 1.00 60.78 94 ALA A CA 1
ATOM 722 C C . ALA A 1 94 ? -4.135 -11.957 3.498 1.00 60.78 94 ALA A C 1
ATOM 724 O O . ALA A 1 94 ? -3.979 -12.676 4.488 1.00 60.78 94 ALA A O 1
ATOM 725 N N . HIS A 1 95 ? -4.406 -10.649 3.606 1.00 61.38 95 HIS A N 1
ATOM 726 C CA . HIS A 1 95 ? -4.593 -10.102 4.950 1.00 61.38 95 HIS A CA 1
ATOM 727 C C . HIS A 1 95 ? -5.810 -10.792 5.557 1.00 61.38 95 HIS A C 1
ATOM 729 O O . HIS A 1 95 ? -6.860 -10.885 4.908 1.00 61.38 95 HIS A O 1
ATOM 735 N N . ASP A 1 96 ? -5.663 -11.249 6.801 1.00 59.28 96 ASP A N 1
ATOM 736 C CA . ASP A 1 96 ? -6.736 -11.906 7.532 1.00 59.28 96 ASP A CA 1
ATOM 737 C C . ASP A 1 96 ? -8.026 -11.094 7.404 1.00 59.28 96 ASP A C 1
ATOM 739 O O . ASP A 1 96 ? -8.039 -9.882 7.650 1.00 59.28 96 ASP A O 1
ATOM 743 N N . HIS A 1 97 ? -9.130 -11.758 7.046 1.00 56.69 97 HIS A N 1
ATOM 744 C CA . HIS A 1 97 ? -10.450 -11.125 6.953 1.00 56.69 97 HIS A CA 1
ATOM 745 C C . HIS A 1 97 ? -10.787 -10.322 8.216 1.00 56.69 97 HIS A C 1
ATOM 747 O O . HIS A 1 97 ? -11.431 -9.278 8.136 1.00 56.69 97 HIS A O 1
ATOM 753 N N . HIS A 1 98 ? -10.296 -10.771 9.373 1.00 56.19 98 HIS A N 1
ATOM 754 C CA . HIS A 1 98 ? -10.468 -10.082 10.643 1.00 56.19 98 HIS A CA 1
ATOM 755 C C . HIS A 1 98 ? -9.722 -8.736 10.702 1.00 56.19 98 HIS A C 1
ATOM 757 O O . HIS A 1 98 ? -10.290 -7.752 11.168 1.00 56.19 98 HIS A O 1
ATOM 763 N N . LEU A 1 99 ? -8.500 -8.651 10.165 1.00 56.50 99 LEU A N 1
ATOM 764 C CA . LEU A 1 99 ? -7.713 -7.412 10.095 1.00 56.50 99 LEU A CA 1
ATOM 765 C C . LEU A 1 99 ? -8.217 -6.467 8.999 1.00 56.50 99 LEU A C 1
ATOM 767 O O . LEU A 1 99 ? -8.245 -5.253 9.196 1.00 56.50 99 LEU A O 1
ATOM 771 N N . MET A 1 100 ? -8.685 -7.002 7.868 1.00 52.56 100 MET A N 1
ATOM 772 C CA . MET A 1 100 ? -9.339 -6.188 6.841 1.00 52.56 100 MET A CA 1
ATOM 773 C C . MET A 1 100 ? -10.665 -5.612 7.325 1.00 52.56 100 MET A C 1
ATOM 775 O O . MET A 1 100 ? -10.936 -4.446 7.067 1.00 52.56 100 MET A O 1
ATOM 779 N N . ALA A 1 101 ? -11.476 -6.383 8.052 1.00 54.16 101 ALA A N 1
ATOM 780 C CA . ALA A 1 101 ? -12.683 -5.865 8.684 1.00 54.16 101 ALA A CA 1
ATOM 781 C C . ALA A 1 101 ? -12.340 -4.807 9.744 1.00 54.16 101 ALA A C 1
ATOM 783 O O . ALA A 1 101 ? -13.002 -3.775 9.801 1.00 54.16 101 ALA A O 1
ATOM 784 N N . LEU A 1 102 ? -11.261 -5.007 10.509 1.00 55.88 102 LEU A N 1
ATOM 785 C CA . LEU A 1 102 ? -10.761 -4.029 11.476 1.00 55.88 102 LEU A CA 1
ATOM 786 C C . LEU A 1 102 ? -10.358 -2.697 10.814 1.00 55.88 102 LEU A C 1
ATOM 788 O O . LEU A 1 102 ? -10.700 -1.636 11.329 1.00 55.88 102 LEU A O 1
ATOM 792 N N . HIS A 1 103 ? -9.650 -2.736 9.678 1.00 55.72 103 HIS A N 1
ATOM 793 C CA . HIS A 1 103 ? -9.176 -1.539 8.966 1.00 55.72 103 HIS A CA 1
ATOM 794 C C . HIS A 1 103 ? -10.244 -0.899 8.060 1.00 55.72 103 HIS A C 1
ATOM 796 O O . HIS A 1 103 ? -10.343 0.324 8.002 1.00 55.72 103 HIS A O 1
ATOM 802 N N . LYS A 1 104 ? -11.062 -1.698 7.362 1.00 53.03 104 LYS A N 1
ATOM 803 C CA . LYS A 1 104 ? -12.124 -1.228 6.450 1.00 53.03 104 LYS A CA 1
ATOM 804 C C . LYS A 1 104 ? -13.333 -0.689 7.210 1.00 53.03 104 LYS A C 1
ATOM 806 O O . LYS A 1 104 ? -13.938 0.288 6.782 1.00 53.03 104 LYS A O 1
ATOM 811 N N . HIS A 1 105 ? -13.650 -1.288 8.355 1.00 53.84 105 HIS A N 1
ATOM 812 C CA . HIS A 1 105 ? -14.646 -0.792 9.304 1.00 53.84 105 HIS A CA 1
ATOM 813 C C . HIS A 1 105 ? -13.963 -0.177 10.519 1.00 53.84 105 HIS A C 1
ATOM 815 O O . HIS A 1 105 ? -14.392 -0.453 11.642 1.00 53.84 105 HIS A O 1
ATOM 821 N N . GLY A 1 106 ? -12.903 0.616 10.278 1.00 48.31 106 GLY A N 1
ATOM 822 C CA . GLY A 1 106 ? -12.133 1.348 11.282 1.00 48.31 106 GLY A CA 1
ATOM 823 C C . GLY A 1 106 ? -12.987 1.676 12.496 1.00 48.31 106 GLY A C 1
ATOM 824 O O . GLY A 1 106 ? -13.824 2.568 12.436 1.00 48.31 106 GLY A O 1
ATOM 825 N N . HIS A 1 107 ? -12.840 0.850 13.533 1.00 49.03 107 HIS 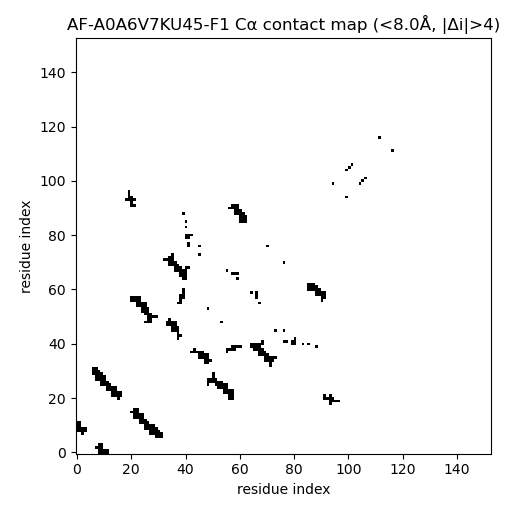A N 1
ATOM 826 C CA . HIS A 1 107 ? -13.528 0.923 14.815 1.00 49.03 107 HIS A CA 1
ATOM 827 C C . HIS A 1 107 ? -14.928 1.576 14.766 1.00 49.03 107 HIS A C 1
ATOM 829 O O . HIS A 1 107 ? -15.191 2.532 15.491 1.00 49.03 107 HIS A O 1
ATOM 835 N N . GLN A 1 108 ? -15.876 1.064 13.968 1.00 47.53 108 GLN A N 1
ATOM 836 C CA . GLN A 1 108 ? -17.280 1.476 14.167 1.00 47.53 108 GLN A CA 1
ATOM 837 C C . GLN A 1 108 ? -17.798 1.024 15.552 1.00 47.53 108 GLN A C 1
ATOM 839 O O . GLN A 1 108 ? -18.781 1.545 16.070 1.00 47.53 108 GLN A O 1
ATOM 844 N N . LEU A 1 109 ? -17.061 0.110 16.192 1.00 49.91 109 LEU A N 1
ATOM 845 C CA . LEU A 1 109 ? -17.146 -0.252 17.605 1.00 49.91 109 LEU A CA 1
ATOM 846 C C . LEU A 1 109 ? -16.243 0.607 18.500 1.00 49.91 109 LEU A C 1
ATOM 848 O O . LEU A 1 109 ? -15.829 0.140 19.551 1.00 49.91 109 LEU A O 1
ATOM 852 N N . GLY A 1 110 ? -15.982 1.863 18.115 1.00 52.09 110 GLY A N 1
ATOM 853 C CA . GLY A 1 110 ? -15.318 2.919 18.898 1.00 52.09 110 GLY A CA 1
ATOM 854 C C . GLY A 1 110 ? -15.827 3.124 20.326 1.00 52.09 110 GLY A C 1
ATOM 855 O O . GLY A 1 110 ? -15.290 3.949 21.057 1.00 52.09 110 GLY A O 1
ATOM 856 N N . GLY A 1 111 ? -16.851 2.380 20.734 1.00 55.12 111 GLY A N 1
ATOM 857 C CA . GLY A 1 111 ? -17.177 2.098 22.113 1.00 55.12 111 GLY A CA 1
ATOM 858 C C . GLY A 1 111 ? -17.238 0.588 22.310 1.00 55.12 111 GLY A C 1
ATOM 859 O O . GLY A 1 111 ? -17.881 -0.119 21.531 1.00 55.12 111 GLY A O 1
ATOM 860 N N . LEU A 1 112 ? -16.616 0.117 23.394 1.00 66.19 112 LEU A N 1
ATOM 861 C CA . LEU A 1 112 ? -16.891 -1.191 23.988 1.00 66.19 112 LEU A CA 1
ATOM 862 C C . LEU A 1 112 ? -18.380 -1.568 23.846 1.00 66.19 112 LEU A C 1
ATOM 864 O O . LEU A 1 112 ? -19.228 -0.671 23.929 1.00 66.19 112 LEU A O 1
ATOM 868 N N . PRO A 1 113 ? -18.701 -2.866 23.661 1.00 74.88 113 PRO A N 1
ATOM 869 C CA . PRO A 1 113 ? -20.054 -3.347 23.374 1.00 74.88 113 PRO A CA 1
ATOM 870 C C . PRO A 1 113 ? -21.097 -2.638 24.239 1.00 74.88 113 PRO A C 1
ATOM 872 O O . PRO A 1 113 ? -20.847 -2.409 25.416 1.00 74.88 113 PRO A O 1
ATOM 875 N N . THR A 1 114 ? -22.272 -2.305 23.700 1.00 72.94 114 THR A N 1
ATOM 876 C CA . THR A 1 114 ? -23.330 -1.564 24.426 1.00 72.94 114 THR A CA 1
ATOM 877 C C . THR A 1 114 ? -23.620 -2.130 25.823 1.00 72.94 114 THR A C 1
ATOM 879 O O . THR A 1 114 ? -23.882 -1.376 26.757 1.00 72.94 114 THR A O 1
ATOM 882 N N . LEU A 1 115 ? -23.473 -3.446 25.9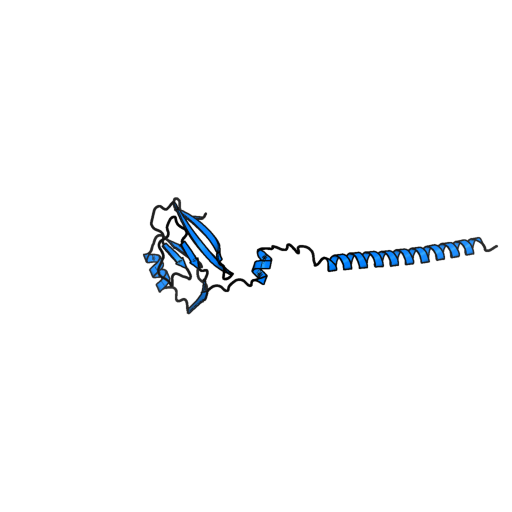98 1.00 78.69 115 LEU A N 1
ATOM 883 C CA . LEU A 1 115 ? -23.552 -4.149 27.282 1.00 78.69 115 LEU A CA 1
ATOM 884 C C . LEU A 1 115 ? -22.564 -3.630 28.342 1.00 78.69 115 LEU A C 1
ATOM 886 O O . LEU A 1 115 ? -22.923 -3.531 29.512 1.00 78.69 115 LEU A O 1
ATOM 890 N N . PHE A 1 116 ? -21.345 -3.263 27.951 1.00 82.12 116 PHE A N 1
ATOM 891 C CA . PHE A 1 116 ? -20.339 -2.672 28.833 1.00 82.12 116 PHE A CA 1
ATOM 892 C C . PHE A 1 116 ? -20.811 -1.333 29.406 1.00 82.12 116 PHE A C 1
ATOM 894 O O . PHE A 1 116 ? -20.758 -1.124 30.616 1.00 82.12 116 PHE A O 1
ATOM 901 N N . TRP A 1 117 ? -21.350 -0.452 28.562 1.00 84.69 117 TRP A N 1
ATOM 902 C CA . TRP A 1 117 ? -21.889 0.839 28.997 1.00 84.69 117 TRP A CA 1
ATOM 903 C C . TRP A 1 117 ? -23.139 0.687 29.865 1.00 84.69 117 TRP A C 1
ATOM 905 O O . TRP A 1 117 ? -23.267 1.376 30.875 1.00 84.69 117 TRP A O 1
ATOM 915 N N . VAL A 1 118 ? -24.021 -0.263 29.538 1.00 89.44 118 VAL A N 1
ATOM 916 C CA . VAL A 1 118 ? -25.170 -0.614 30.389 1.00 89.44 118 VAL A CA 1
ATOM 917 C C . VAL A 1 118 ? -24.699 -1.101 31.765 1.00 89.44 118 VAL A C 1
ATOM 919 O O . VAL A 1 118 ? -25.227 -0.654 32.783 1.00 89.44 118 VAL A O 1
ATOM 922 N N . SER A 1 119 ? -23.666 -1.948 31.814 1.00 91.56 119 SER A N 1
ATOM 923 C CA . SER A 1 119 ? -23.072 -2.431 33.065 1.00 91.56 119 SER A CA 1
ATOM 924 C C . SER A 1 119 ? -22.437 -1.305 33.888 1.00 91.56 119 SER A C 1
ATOM 926 O O . SER A 1 119 ? -22.599 -1.277 35.108 1.00 91.56 119 SER A O 1
ATOM 928 N N . ILE A 1 120 ? -21.735 -0.365 33.247 1.00 92.19 120 ILE A N 1
ATOM 929 C CA . ILE A 1 120 ? -21.154 0.808 33.919 1.00 92.19 120 ILE A CA 1
ATOM 930 C C . ILE A 1 120 ? -22.255 1.688 34.508 1.00 92.19 120 ILE A C 1
ATOM 932 O O . ILE A 1 120 ? -22.199 2.025 35.689 1.00 92.19 120 ILE A O 1
ATOM 936 N N . CYS A 1 121 ? -23.280 2.024 33.721 1.00 93.69 121 CYS A N 1
ATOM 937 C CA . CYS A 1 121 ? -24.403 2.832 34.191 1.00 93.69 121 CYS A CA 1
ATOM 938 C C . CYS A 1 121 ? -25.117 2.171 35.378 1.00 93.69 121 CYS A C 1
ATOM 940 O O . CYS A 1 121 ? -25.415 2.837 36.367 1.00 93.69 121 CYS A O 1
ATOM 942 N N . PHE A 1 122 ? -25.335 0.855 35.321 1.00 95.19 122 PHE A N 1
ATOM 943 C CA . PHE A 1 122 ? -25.933 0.093 36.415 1.00 95.19 122 PHE A CA 1
ATOM 944 C C . PHE A 1 122 ? -25.098 0.160 37.704 1.00 95.19 122 PHE A C 1
ATOM 946 O O . PHE A 1 122 ? -25.637 0.436 38.778 1.00 95.19 122 PHE A O 1
ATOM 953 N N . LEU A 1 123 ? -23.778 -0.022 37.600 1.00 95.50 123 LEU A N 1
ATOM 954 C CA . LEU A 1 123 ? -22.867 0.048 38.744 1.00 95.50 123 LEU A CA 1
ATOM 955 C C . LEU A 1 123 ? -22.850 1.449 39.367 1.00 95.50 123 LEU A C 1
ATOM 957 O O . LEU A 1 123 ? -22.920 1.577 40.590 1.00 95.50 123 LEU A O 1
ATOM 961 N N . ILE A 1 124 ? -22.834 2.496 38.536 1.00 96.00 124 ILE A N 1
ATOM 962 C CA . ILE A 1 124 ? -22.917 3.890 38.986 1.00 96.00 124 ILE A CA 1
ATOM 963 C C . ILE A 1 124 ? -24.212 4.113 39.778 1.00 96.00 124 ILE A C 1
ATOM 965 O O . ILE A 1 124 ? -24.154 4.638 40.889 1.00 96.00 124 ILE A O 1
ATOM 969 N N . VAL A 1 125 ? -25.370 3.683 39.266 1.00 96.38 125 VAL A N 1
ATOM 970 C CA . VAL A 1 125 ? -26.663 3.855 39.956 1.00 96.38 125 VAL A CA 1
ATOM 971 C C . VAL A 1 125 ? -26.677 3.143 41.310 1.00 96.38 125 VAL A C 1
ATOM 973 O O . VAL A 1 125 ? -27.065 3.741 42.315 1.00 96.38 125 VAL A O 1
ATOM 976 N N . ILE A 1 126 ? -26.206 1.895 41.367 1.00 96.31 126 ILE A N 1
ATOM 977 C CA . ILE A 1 126 ? -26.125 1.131 42.619 1.00 96.31 126 ILE A CA 1
ATOM 978 C C . ILE A 1 126 ? -25.225 1.834 43.633 1.00 96.31 126 ILE A C 1
ATOM 980 O O . ILE A 1 126 ? -25.599 1.985 44.797 1.00 96.31 126 ILE A O 1
ATOM 984 N N . PHE A 1 127 ? -24.056 2.295 43.197 1.00 95.94 127 PHE A N 1
ATOM 985 C CA . PHE A 1 127 ? -23.115 2.993 44.060 1.00 95.94 127 PHE A CA 1
ATOM 986 C C . PHE A 1 127 ? -23.734 4.254 44.681 1.00 95.94 127 PHE A C 1
ATOM 988 O O . PHE A 1 127 ? -23.652 4.452 45.893 1.00 95.94 127 PHE A O 1
ATOM 995 N N . HIS A 1 128 ? -24.438 5.063 43.883 1.00 94.62 128 HIS A N 1
ATOM 996 C CA . HIS A 1 128 ? -25.122 6.258 44.384 1.00 94.62 128 HIS A CA 1
ATOM 997 C C . HIS A 1 128 ? -26.248 5.905 45.361 1.00 94.62 128 HIS A C 1
ATOM 999 O O . HIS A 1 128 ? -26.406 6.580 46.375 1.00 94.62 128 HIS A O 1
ATOM 1005 N N . MET A 1 129 ? -26.983 4.814 45.129 1.00 94.56 129 MET A N 1
ATOM 1006 C CA . MET A 1 129 ? -27.986 4.324 46.080 1.00 94.56 129 MET A CA 1
ATOM 1007 C C . MET A 1 129 ? -27.377 3.916 47.425 1.00 94.56 129 MET A C 1
ATOM 1009 O O . MET A 1 129 ? -27.952 4.225 48.471 1.00 94.56 129 MET A O 1
ATOM 1013 N N . PHE A 1 130 ? -26.195 3.295 47.429 1.00 94.31 130 PHE A N 1
ATOM 1014 C CA . PHE A 1 130 ? -25.476 2.990 48.668 1.00 94.31 130 PHE A CA 1
ATOM 1015 C C . PHE A 1 130 ? -24.991 4.248 49.389 1.00 94.31 130 PHE A C 1
ATOM 1017 O O . PHE A 1 130 ? -25.192 4.356 50.600 1.00 94.31 130 PHE A O 1
ATOM 1024 N N . LEU A 1 131 ? -24.418 5.214 48.664 1.00 92.00 131 LEU A N 1
ATOM 1025 C CA . LEU A 1 131 ? -23.999 6.490 49.247 1.00 92.00 131 LEU A CA 1
ATOM 1026 C C . LEU A 1 131 ? -25.181 7.251 49.849 1.00 92.00 131 LEU A C 1
ATOM 1028 O O . LEU A 1 131 ? -25.110 7.686 50.997 1.00 92.00 131 LEU A O 1
ATOM 1032 N N . CYS A 1 132 ? -26.296 7.352 49.123 1.00 92.38 132 CYS A N 1
ATOM 1033 C CA . CYS A 1 132 ? -27.510 7.971 49.639 1.00 92.38 132 CYS A CA 1
ATOM 1034 C C . CYS A 1 132 ? -28.000 7.248 50.898 1.00 92.38 132 CYS A C 1
ATOM 1036 O O . CYS A 1 132 ? -28.268 7.901 51.902 1.00 92.38 132 CYS A O 1
ATOM 1038 N N . LYS A 1 133 ? -28.071 5.909 50.891 1.00 90.38 133 LYS A N 1
ATOM 1039 C CA . LYS A 1 133 ? -28.506 5.139 52.065 1.00 90.38 133 LYS A CA 1
ATOM 1040 C C . LYS A 1 133 ? -27.610 5.384 53.280 1.00 90.38 133 LYS A C 1
ATOM 1042 O O . LYS A 1 133 ? -28.143 5.562 54.375 1.00 90.38 133 LYS A O 1
ATOM 1047 N N . LEU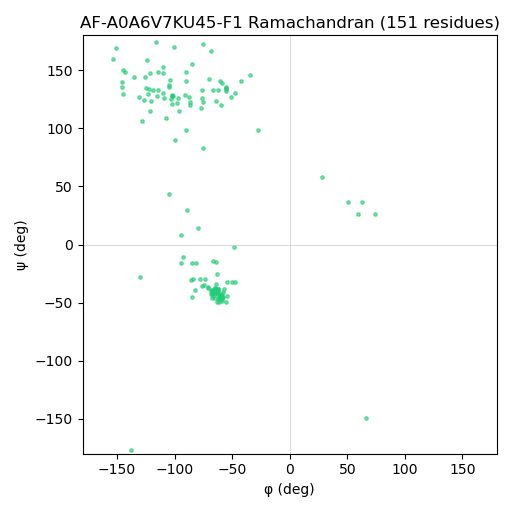 A 1 134 ? -26.288 5.401 53.106 1.00 89.06 134 LEU A N 1
ATOM 1048 C CA . LEU A 1 134 ? -25.349 5.682 54.195 1.00 89.06 134 LEU A CA 1
ATOM 1049 C C . LEU A 1 134 ? -25.564 7.084 54.768 1.00 89.06 134 LEU A C 1
ATOM 1051 O O . LEU A 1 134 ? -25.774 7.217 55.971 1.00 89.06 134 LEU A O 1
ATOM 1055 N N . ILE A 1 135 ? -25.627 8.104 53.911 1.00 90.19 135 ILE A N 1
ATOM 1056 C CA . ILE A 1 135 ? -25.830 9.494 54.341 1.00 90.19 135 ILE A CA 1
ATOM 1057 C C . ILE A 1 135 ? -27.181 9.663 55.046 1.00 90.19 135 ILE A C 1
ATOM 1059 O O . ILE A 1 135 ? -27.244 10.292 56.097 1.00 90.19 135 ILE A O 1
ATOM 1063 N N . PHE A 1 136 ? -28.265 9.076 54.527 1.00 88.25 136 PHE A N 1
ATOM 1064 C CA . PHE A 1 136 ? -29.577 9.146 55.179 1.00 88.25 136 PHE A CA 1
ATOM 1065 C C . PHE A 1 136 ? -29.604 8.439 56.534 1.00 88.25 136 PHE A C 1
ATOM 1067 O O . PHE A 1 136 ? -30.272 8.909 57.455 1.00 88.25 136 PHE A O 1
ATOM 1074 N N . THR A 1 137 ? -28.903 7.313 56.657 1.00 87.12 137 THR A N 1
ATOM 1075 C CA . THR A 1 137 ? -28.830 6.556 57.912 1.00 87.12 137 THR A CA 1
ATOM 1076 C C . THR A 1 137 ? -28.069 7.354 58.965 1.00 87.12 137 THR A C 1
ATOM 1078 O O . THR A 1 137 ? -28.555 7.510 60.082 1.00 87.12 137 THR A O 1
ATOM 1081 N N . GLU A 1 138 ? -26.926 7.928 58.593 1.00 86.38 138 GLU A N 1
ATOM 1082 C CA . GLU A 1 138 ? -26.104 8.716 59.510 1.00 86.38 138 GLU A CA 1
ATOM 1083 C C . GLU A 1 138 ? -26.751 10.058 59.863 1.00 86.38 138 GLU A C 1
ATOM 1085 O O . GLU A 1 138 ? -26.733 10.469 61.020 1.00 86.38 138 GLU A O 1
ATOM 1090 N N . TYR A 1 139 ? -27.416 10.710 58.906 1.00 84.69 139 TYR A N 1
ATOM 1091 C CA . TYR A 1 139 ? -28.151 11.948 59.158 1.00 84.69 139 TYR A CA 1
ATOM 1092 C C . TYR A 1 139 ? -29.332 11.735 60.114 1.00 84.69 139 TYR A C 1
ATOM 1094 O O . TYR A 1 139 ? -29.535 12.539 61.025 1.00 84.69 139 TYR A O 1
ATOM 1102 N N . ARG A 1 140 ? -30.094 10.641 59.958 1.00 78.38 140 ARG A N 1
ATOM 1103 C CA . ARG A 1 140 ? -31.191 10.307 60.882 1.00 78.38 140 ARG A CA 1
ATOM 1104 C C . ARG A 1 140 ? -30.673 9.943 62.274 1.00 78.38 140 ARG A C 1
ATOM 1106 O O . ARG A 1 140 ? -31.220 10.457 63.243 1.00 78.38 140 ARG A O 1
ATOM 1113 N N . ASP A 1 141 ? -29.598 9.157 62.380 1.00 75.25 141 ASP A N 1
ATOM 1114 C CA . ASP A 1 141 ? -28.973 8.844 63.679 1.00 75.25 141 ASP A CA 1
ATOM 1115 C C . ASP A 1 141 ? -28.432 10.113 64.365 1.00 75.25 141 ASP A C 1
ATOM 1117 O O . ASP A 1 141 ? -28.633 10.317 65.562 1.00 75.25 141 ASP A O 1
ATOM 1121 N N . HIS A 1 142 ? -27.828 11.038 63.608 1.00 74.06 142 HIS A N 1
ATOM 1122 C CA . HIS A 1 142 ? -27.410 12.343 64.128 1.00 74.06 142 HIS A CA 1
ATOM 1123 C C . HIS A 1 142 ? -28.589 13.188 64.624 1.00 74.06 142 HIS A C 1
ATOM 1125 O O . HIS A 1 142 ? -28.481 13.825 65.676 1.00 74.06 142 HIS A O 1
ATOM 1131 N N . GLN A 1 143 ? -29.711 13.192 63.902 1.00 71.38 143 GLN A N 1
ATOM 1132 C CA . GLN A 1 143 ? -30.905 13.939 64.288 1.00 71.38 143 GLN A CA 1
ATOM 1133 C C . GLN A 1 143 ? -31.569 13.346 65.544 1.00 71.38 143 GLN A C 1
ATOM 1135 O O . GLN A 1 143 ? -31.959 14.100 66.439 1.00 71.38 143 GLN A O 1
ATOM 1140 N N . ASP A 1 144 ? -31.632 12.016 65.656 1.00 68.38 144 ASP A N 1
ATOM 1141 C CA . ASP A 1 144 ? -32.156 11.312 66.832 1.00 68.38 144 ASP A CA 1
ATOM 1142 C C . ASP A 1 144 ? -31.254 11.513 68.061 1.00 68.38 144 ASP A C 1
ATOM 1144 O O . ASP A 1 144 ? -31.746 11.806 69.156 1.00 68.38 144 ASP A O 1
ATOM 1148 N N . ARG A 1 145 ? -29.923 11.478 67.891 1.00 67.31 145 ARG A N 1
ATOM 1149 C CA . ARG A 1 145 ? -28.963 11.796 68.966 1.00 67.31 145 ARG A CA 1
ATOM 1150 C C . ARG A 1 145 ? -29.023 13.257 69.402 1.00 67.31 145 ARG A C 1
ATOM 1152 O O . ARG A 1 145 ? -28.934 13.526 70.600 1.00 67.31 145 ARG A O 1
ATOM 1159 N N . GLN A 1 146 ? -29.178 14.206 68.475 1.00 65.19 146 GLN A N 1
ATOM 1160 C CA . GLN A 1 146 ? -29.357 15.620 68.823 1.00 65.19 146 GLN A CA 1
ATOM 1161 C C . GLN A 1 146 ? -30.676 15.842 69.573 1.00 65.19 146 GLN A C 1
ATOM 1163 O O . GLN A 1 146 ? -30.661 16.457 70.638 1.00 65.19 146 GLN A O 1
ATOM 1168 N N . ARG A 1 147 ? -31.794 15.271 69.104 1.00 62.19 147 ARG A N 1
ATOM 1169 C CA . ARG A 1 147 ? -33.079 15.309 69.826 1.00 62.19 147 ARG A CA 1
ATOM 1170 C C . ARG A 1 147 ? -32.985 14.707 71.227 1.00 62.19 147 ARG A C 1
ATOM 1172 O O . ARG A 1 147 ? -33.445 15.329 72.180 1.00 62.19 147 ARG A O 1
ATOM 1179 N N . GLY A 1 148 ? -32.333 13.554 71.376 1.00 60.97 148 GLY A N 1
ATOM 1180 C CA . GLY A 1 148 ? -32.129 12.911 72.678 1.00 60.97 148 GLY A CA 1
ATOM 1181 C C . GLY A 1 148 ? -31.272 13.730 73.653 1.00 60.97 148 GLY A C 1
ATOM 1182 O O . GLY A 1 148 ? -31.426 13.597 74.866 1.00 60.97 148 GLY A O 1
ATOM 1183 N N . ARG A 1 149 ? -30.394 14.610 73.149 1.00 59.62 149 ARG A N 1
ATOM 1184 C CA . ARG A 1 149 ? -29.545 15.490 73.970 1.00 59.62 149 ARG A CA 1
ATOM 1185 C C . ARG A 1 149 ? -30.259 16.774 74.410 1.00 59.62 149 ARG A C 1
ATOM 1187 O O . ARG A 1 149 ? -29.959 17.264 75.490 1.00 59.62 149 ARG A O 1
ATOM 1194 N N . TYR A 1 150 ? -31.214 17.273 73.621 1.00 58.25 150 TYR A N 1
ATOM 1195 C CA . TYR A 1 150 ? -32.084 18.405 73.985 1.00 58.25 150 TYR A CA 1
ATOM 1196 C C . TYR A 1 150 ? -33.273 18.011 74.883 1.00 58.25 150 TYR A C 1
ATOM 1198 O O . TYR A 1 150 ? -33.878 18.885 75.493 1.00 58.25 150 TYR A O 1
ATOM 1206 N N . MET A 1 151 ? -33.610 16.717 74.987 1.00 57.84 151 MET A N 1
ATOM 1207 C CA . MET A 1 151 ? -34.698 16.207 75.844 1.00 57.84 151 MET A CA 1
ATOM 1208 C C . MET A 1 151 ? -34.250 15.727 77.239 1.00 57.84 151 MET A C 1
ATOM 1210 O O . MET A 1 151 ? -35.062 15.150 77.963 1.00 57.84 151 MET A O 1
ATOM 1214 N N . LYS A 1 152 ? -32.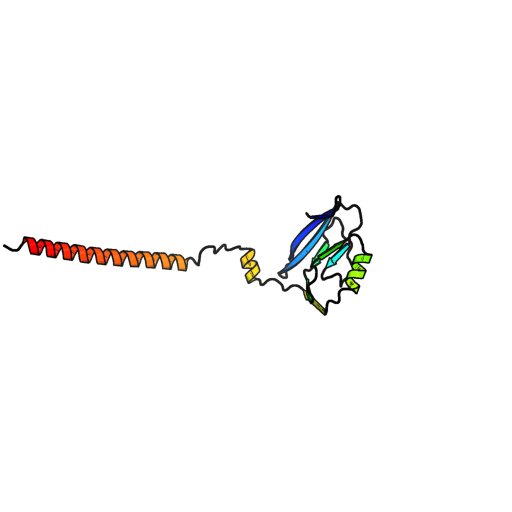992 15.939 77.646 1.00 51.53 152 LYS A N 1
ATOM 1215 C CA . LYS A 1 152 ? -32.571 15.681 79.034 1.00 51.53 152 LYS A CA 1
ATOM 1216 C C . LYS A 1 152 ? -32.834 16.926 79.905 1.00 51.53 152 LYS A C 1
ATOM 1218 O O . LYS A 1 152 ? -32.292 17.973 79.554 1.00 51.53 152 LYS A O 1
ATOM 1223 N N . PRO A 1 153 ? -33.659 16.825 80.969 1.00 56.78 153 PRO A N 1
ATOM 1224 C CA . PRO A 1 153 ? -33.884 17.903 81.935 1.00 56.78 153 PRO A CA 1
ATOM 1225 C C . PRO A 1 153 ? -32.652 18.178 82.806 1.00 56.78 153 PRO A C 1
ATOM 1227 O O . PRO A 1 153 ? -31.806 17.262 82.949 1.00 56.78 153 PRO A O 1
#

InterPro domains:
  IPR018795 Uncharacterized protein KIAA2013-like [PF10222] (4-144)
  IPR018795 Uncharacterized protein KIAA2013-like [PTHR31386] (2-150)

Foldseek 3Di:
DDDDPDWWDKDWDWDADPLLFIKIWIATPTDPAWKWKDADQCLDQTDIHYRGTDIDTQKAWVVGDDGMDMDRDNVVSVVSNVVDPTPDIGGDPRPPPVVCCCVVVVPPVVDDDVVVVVVVVVVVVVVVVVVVVVCVVVVVVVVVVVVVVVPDD

Radius of gyration: 34.16 Å; Cα contacts (8 Å, |Δi|>4): 206; chains: 1; bounding box: 58×36×104 Å